Protein AF-A0A137P7C4-F1 (afdb_monomer)

Nearest PDB structures (foldseek):
  8pk8-assembly1_B  TM=7.684E-01  e=2.415E-01  Homo sapiens
  6uxe-assembly1_B  TM=7.705E-01  e=2.734E-01  Homo sapiens
  5usr-assembly1_B  TM=8.098E-01  e=4.221E-01  Homo sapiens
  6odd-assembly1_B  TM=8.064E-01  e=6.124E-01  Homo sapiens
  8y6v-assembly1_F  TM=2.802E-01  e=5.712E+00  Phikzvirus phiKZ

pLDDT: mean 88.32, std 7.18, range [62.5, 96.25]

Sequence (95 aa):
LLRSIFRIHRTLPQDLRFLGDKYVLEEFKRHKDLKKGDPYLGGFNKQWNFYLIELKRQQLLNSDGNWGQSLGEEKLKKLSEDQVHTLYELYEETK

Structure (mmCIF, N/CA/C/O backbone):
data_AF-A0A137P7C4-F1
#
_entry.id   AF-A0A137P7C4-F1
#
loop_
_atom_site.group_PDB
_atom_site.id
_atom_site.type_symbol
_atom_site.label_atom_id
_atom_site.label_alt_id
_atom_site.label_comp_id
_atom_site.label_asym_id
_atom_site.label_entity_id
_atom_site.label_seq_id
_atom_site.pdbx_PDB_ins_code
_atom_site.Cartn_x
_atom_site.Cartn_y
_atom_site.Cartn_z
_atom_site.occupancy
_atom_site.B_iso_or_equiv
_atom_site.auth_seq_id
_atom_site.auth_comp_id
_atom_site.auth_asym_id
_atom_site.auth_atom_id
_atom_site.pdbx_PDB_model_num
ATOM 1 N N . LEU A 1 1 ? -3.875 12.290 4.981 1.00 91.25 1 LEU A N 1
ATOM 2 C CA . LEU A 1 1 ? -3.258 11.001 4.605 1.00 91.25 1 LEU A CA 1
ATOM 3 C C . LEU A 1 1 ? -3.863 10.427 3.326 1.00 91.25 1 LEU A C 1
ATOM 5 O O . LEU A 1 1 ? -3.199 10.509 2.305 1.00 91.25 1 LEU A O 1
ATOM 9 N N . LEU A 1 2 ? -5.130 9.989 3.328 1.00 93.19 2 LEU A N 1
ATOM 10 C CA . LEU A 1 2 ? -5.814 9.416 2.150 1.00 93.19 2 LEU A CA 1
ATOM 11 C C . LEU A 1 2 ? -5.654 10.247 0.860 1.00 93.19 2 LEU A C 1
ATOM 13 O O . LEU A 1 2 ? -5.174 9.758 -0.155 1.00 93.19 2 LEU A O 1
ATOM 17 N N . ARG A 1 3 ? -5.966 11.549 0.919 1.00 95.31 3 ARG A N 1
ATOM 18 C CA . ARG A 1 3 ? -5.811 12.467 -0.229 1.00 95.31 3 ARG A CA 1
ATOM 19 C C . ARG A 1 3 ? -4.364 12.575 -0.727 1.00 95.31 3 ARG A C 1
ATOM 21 O O . ARG A 1 3 ? -4.137 12.750 -1.918 1.00 95.31 3 ARG A O 1
ATOM 28 N N . SER A 1 4 ? -3.393 12.500 0.181 1.00 95.56 4 SER A N 1
ATOM 29 C CA . SER A 1 4 ? -1.966 12.570 -0.150 1.00 95.56 4 SER A CA 1
ATOM 30 C C . SER A 1 4 ? -1.493 11.294 -0.845 1.00 95.56 4 SER A C 1
ATOM 32 O O . SER A 1 4 ? -0.713 11.393 -1.784 1.00 95.56 4 SER A O 1
ATOM 34 N N . ILE A 1 5 ? -2.008 10.134 -0.425 1.00 95.75 5 ILE A N 1
ATOM 35 C CA . ILE A 1 5 ? -1.758 8.838 -1.069 1.00 95.75 5 ILE A CA 1
ATOM 36 C C . ILE A 1 5 ? -2.321 8.846 -2.495 1.00 95.75 5 ILE A C 1
ATOM 38 O O . ILE A 1 5 ? -1.575 8.643 -3.446 1.00 95.75 5 ILE A O 1
ATOM 42 N N . PHE A 1 6 ? -3.586 9.235 -2.682 1.00 96.12 6 PHE A N 1
ATOM 43 C CA . PHE A 1 6 ? -4.160 9.335 -4.032 1.00 96.12 6 PHE A CA 1
ATOM 44 C C . PHE A 1 6 ? -3.447 10.348 -4.929 1.00 96.12 6 PHE A C 1
ATOM 46 O O . PHE A 1 6 ? -3.405 10.181 -6.144 1.00 96.12 6 PHE A O 1
ATOM 53 N N . ARG A 1 7 ? -2.880 11.420 -4.361 1.00 95.69 7 ARG A N 1
ATOM 54 C CA . ARG A 1 7 ? -2.092 12.375 -5.146 1.00 95.69 7 ARG A CA 1
ATOM 55 C C . ARG A 1 7 ? -0.815 11.736 -5.688 1.00 95.69 7 ARG A C 1
ATOM 57 O O . ARG A 1 7 ? -0.483 12.019 -6.832 1.00 95.69 7 ARG A O 1
ATOM 64 N N . ILE A 1 8 ? -0.124 10.911 -4.901 1.00 93.62 8 ILE A N 1
ATOM 65 C CA . ILE A 1 8 ? 1.096 10.250 -5.370 1.00 93.62 8 ILE A CA 1
ATOM 66 C C . ILE A 1 8 ? 0.803 9.046 -6.265 1.00 93.62 8 ILE A C 1
ATOM 68 O O . ILE A 1 8 ? 1.520 8.828 -7.227 1.00 93.62 8 ILE A O 1
ATOM 72 N N . HIS A 1 9 ? -0.310 8.339 -6.063 1.00 94.62 9 HIS A N 1
ATOM 73 C CA . HIS A 1 9 ? -0.718 7.259 -6.965 1.00 94.62 9 HIS A CA 1
ATOM 74 C C . HIS A 1 9 ? -0.895 7.710 -8.420 1.00 94.62 9 HIS A C 1
ATOM 76 O O . HIS A 1 9 ? -0.728 6.918 -9.339 1.00 94.62 9 HIS A O 1
ATOM 82 N N . ARG A 1 10 ? -1.169 9.000 -8.659 1.00 92.81 10 ARG A N 1
ATOM 83 C CA . ARG A 1 10 ? -1.230 9.573 -10.014 1.00 92.81 10 ARG A CA 1
ATOM 84 C C . ARG A 1 10 ? 0.095 9.511 -10.773 1.00 92.81 10 ARG A C 1
ATOM 86 O O . ARG A 1 10 ? 0.064 9.703 -11.981 1.00 92.81 10 ARG A O 1
ATOM 93 N N . THR A 1 11 ? 1.220 9.293 -10.093 1.00 90.50 11 THR A N 1
ATOM 94 C CA . THR A 1 11 ? 2.531 9.122 -10.734 1.00 90.50 11 THR A CA 1
ATOM 95 C C . THR A 1 11 ? 2.897 7.661 -10.957 1.00 90.50 11 THR A C 1
ATOM 97 O O . THR A 1 11 ? 3.939 7.391 -11.544 1.00 90.50 11 THR A O 1
ATOM 100 N N . LEU A 1 12 ? 2.073 6.724 -10.481 1.00 90.56 12 LEU A N 1
ATOM 101 C CA . LEU A 1 12 ? 2.256 5.301 -10.738 1.00 90.56 12 LEU A CA 1
ATOM 102 C C . LEU A 1 12 ? 1.776 4.952 -12.160 1.00 90.56 12 LEU A C 1
ATOM 104 O O . LEU A 1 12 ? 0.845 5.595 -12.661 1.00 90.56 12 LEU A O 1
ATOM 108 N N . PRO A 1 13 ? 2.343 3.901 -12.780 1.00 90.69 13 PRO A N 1
ATOM 109 C CA . PRO A 1 13 ? 1.762 3.231 -13.937 1.00 90.69 13 PRO A CA 1
ATOM 110 C C . PRO A 1 13 ? 0.282 2.907 -13.725 1.00 90.69 13 PRO A C 1
ATOM 112 O O . PRO A 1 13 ? -0.159 2.679 -12.595 1.00 90.69 13 PRO A O 1
ATOM 115 N N . GLN A 1 14 ? -0.484 2.872 -14.816 1.00 90.56 14 GLN A N 1
ATOM 116 C CA . GLN A 1 14 ? -1.942 2.749 -14.776 1.00 90.56 14 GLN A CA 1
ATOM 117 C C . GLN A 1 14 ? -2.421 1.546 -13.951 1.00 90.56 14 GLN A C 1
ATOM 119 O O . GLN A 1 14 ? -3.307 1.710 -13.110 1.00 90.56 14 GLN A O 1
ATOM 124 N N . ASP A 1 15 ? -1.801 0.381 -14.127 1.00 89.00 15 ASP A N 1
ATOM 125 C CA . ASP A 1 15 ? -2.206 -0.849 -13.438 1.00 89.00 15 ASP A CA 1
ATOM 126 C C . ASP A 1 15 ? -1.900 -0.793 -11.937 1.00 89.00 15 ASP A C 1
ATOM 128 O O . ASP A 1 15 ? -2.758 -1.096 -11.103 1.00 89.00 15 ASP A O 1
ATOM 1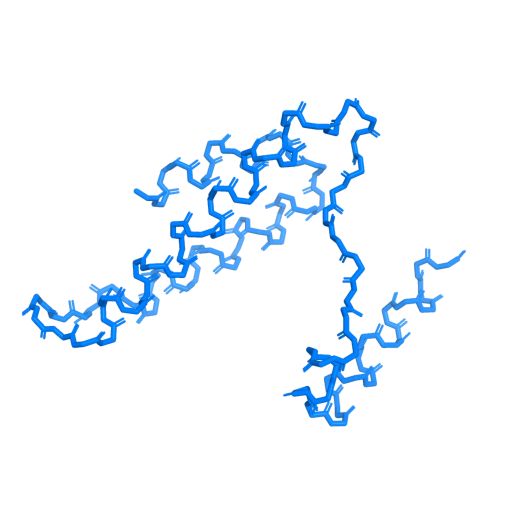32 N N . LEU A 1 16 ? -0.712 -0.292 -11.572 1.00 89.44 16 LEU A N 1
ATOM 133 C CA . LEU A 1 16 ? -0.321 -0.092 -10.172 1.00 89.44 16 LEU A CA 1
ATOM 134 C C . LEU A 1 16 ? -1.217 0.936 -9.479 1.00 89.44 16 LEU A C 1
ATOM 136 O O . LEU A 1 16 ? -1.612 0.749 -8.326 1.00 89.44 16 LEU A O 1
ATOM 140 N N . ARG A 1 17 ? -1.582 2.008 -10.188 1.00 94.00 17 ARG A N 1
ATOM 141 C CA . ARG A 1 17 ? -2.535 2.998 -9.693 1.00 94.00 17 ARG A CA 1
ATOM 142 C C . ARG A 1 17 ? -3.912 2.386 -9.480 1.00 94.00 17 ARG A C 1
ATOM 144 O O . ARG A 1 17 ? -4.514 2.644 -8.444 1.00 94.00 17 ARG A O 1
ATOM 151 N N . PHE A 1 18 ? -4.421 1.610 -10.434 1.00 93.19 18 PHE A N 1
ATOM 152 C CA . PHE A 1 18 ? -5.743 0.995 -10.331 1.00 93.19 18 PHE A CA 1
ATOM 153 C C . PHE A 1 18 ? -5.831 0.062 -9.117 1.00 93.19 18 PHE A C 1
ATOM 155 O O . PHE A 1 18 ? -6.753 0.181 -8.302 1.00 93.19 18 PHE A O 1
ATOM 162 N N . LEU A 1 19 ? -4.829 -0.807 -8.953 1.00 91.81 19 LEU A N 1
ATOM 163 C CA . LEU A 1 19 ? -4.735 -1.719 -7.818 1.00 91.81 19 LEU A CA 1
ATOM 164 C C . LEU A 1 19 ? -4.606 -0.958 -6.485 1.00 91.81 19 LEU A C 1
ATOM 166 O O . LEU A 1 19 ? -5.351 -1.230 -5.541 1.00 91.81 19 LEU A O 1
ATOM 170 N N . GLY A 1 20 ? -3.712 0.037 -6.425 1.00 93.62 20 GLY A N 1
ATOM 171 C CA . GLY A 1 20 ? -3.470 0.868 -5.241 1.00 93.62 20 GLY A CA 1
ATOM 172 C C . GLY A 1 20 ? -4.684 1.716 -4.840 1.00 93.62 20 GLY A C 1
ATOM 173 O O . GLY A 1 20 ? -5.171 1.581 -3.720 1.00 93.62 20 GLY A O 1
ATOM 174 N N . ASP A 1 21 ? -5.179 2.547 -5.769 1.00 96.00 21 ASP A N 1
ATOM 175 C CA . ASP A 1 21 ? -6.595 2.900 -5.997 1.00 96.00 21 ASP A CA 1
ATOM 176 C C . ASP A 1 21 ? -7.587 2.197 -5.060 1.00 96.00 21 ASP A C 1
ATOM 178 O O . ASP A 1 21 ? -8.046 2.703 -4.023 1.00 96.00 21 ASP A O 1
ATOM 182 N N . LYS A 1 22 ? -7.931 0.989 -5.501 1.00 95.56 22 LYS A N 1
ATOM 183 C CA . LYS A 1 22 ? -8.956 0.146 -4.905 1.00 95.56 22 LYS A CA 1
ATOM 184 C C . LYS A 1 22 ? -8.587 -0.273 -3.485 1.00 95.56 22 LYS A C 1
ATOM 186 O O . LYS A 1 22 ? -9.402 -0.107 -2.577 1.00 95.56 22 LYS A O 1
ATOM 191 N N . TYR A 1 23 ? -7.362 -0.756 -3.284 1.00 94.31 23 TYR A N 1
ATOM 192 C CA . TYR A 1 23 ? -6.911 -1.270 -1.99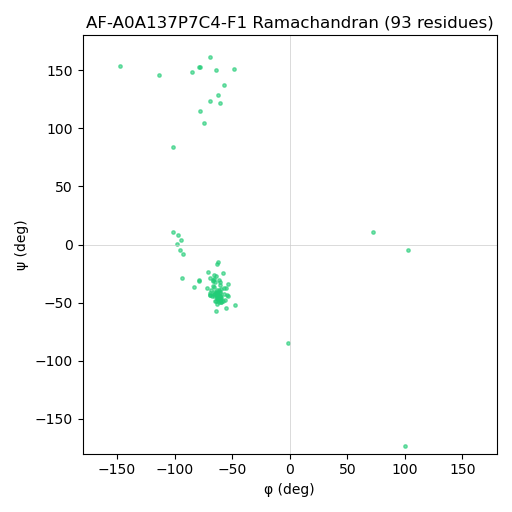2 1.00 94.31 23 TYR A CA 1
ATOM 193 C C . TYR A 1 23 ? -6.950 -0.201 -0.892 1.00 94.31 23 TYR A C 1
ATOM 195 O O . TYR A 1 23 ? -7.539 -0.412 0.168 1.00 94.31 23 TYR A O 1
ATOM 203 N N . VAL A 1 24 ? -6.393 0.986 -1.157 1.00 95.00 24 VAL A N 1
ATOM 204 C CA . VAL A 1 24 ? -6.360 2.097 -0.193 1.00 95.00 24 VAL A CA 1
ATOM 205 C C . VAL A 1 24 ? -7.772 2.516 0.197 1.00 95.00 24 VAL A C 1
ATOM 207 O O . VAL A 1 24 ? -8.059 2.735 1.374 1.00 95.00 24 VAL A O 1
ATOM 210 N N . LEU A 1 25 ? -8.673 2.635 -0.779 1.00 94.25 25 LEU A N 1
ATOM 211 C CA . LEU A 1 25 ? -10.041 3.046 -0.501 1.00 94.25 25 LEU A CA 1
ATOM 212 C C . LEU A 1 25 ? -10.762 2.036 0.397 1.00 94.25 25 LEU A C 1
ATOM 214 O O . LEU A 1 25 ? -11.465 2.437 1.325 1.00 94.25 25 LEU A O 1
ATOM 218 N N . GLU A 1 26 ? -10.604 0.743 0.126 1.00 94.81 26 GLU A N 1
ATOM 219 C CA . GLU A 1 26 ? -11.206 -0.312 0.935 1.00 94.81 26 GLU A CA 1
ATOM 220 C C . GLU A 1 26 ? -10.632 -0.361 2.353 1.00 94.81 26 GLU A C 1
ATOM 222 O O . GLU A 1 26 ? -11.399 -0.419 3.313 1.00 94.81 26 GLU A O 1
ATOM 227 N N . GLU A 1 27 ? -9.313 -0.252 2.510 1.00 93.44 27 GLU A N 1
ATOM 228 C CA . GLU A 1 27 ? -8.669 -0.254 3.824 1.00 93.44 27 GLU A CA 1
ATOM 229 C C . GLU A 1 27 ? -9.113 0.929 4.688 1.00 93.44 27 GLU A C 1
ATOM 231 O O . GLU A 1 27 ? -9.493 0.751 5.847 1.00 93.44 27 GLU A O 1
ATOM 236 N N . PHE A 1 28 ? -9.149 2.141 4.128 1.00 92.62 28 PHE A N 1
ATOM 237 C CA . PHE A 1 28 ? -9.627 3.317 4.861 1.00 92.62 28 PHE A CA 1
ATOM 238 C C . PHE A 1 28 ? -11.126 3.238 5.177 1.00 92.62 28 PHE A C 1
ATOM 240 O O . PHE A 1 28 ? -11.552 3.756 6.208 1.00 92.62 28 PHE A O 1
ATOM 247 N N . LYS A 1 29 ? -11.932 2.576 4.333 1.00 92.44 29 LYS A N 1
ATOM 248 C CA . LYS A 1 29 ? -13.345 2.294 4.633 1.00 92.44 29 LYS A CA 1
ATOM 249 C C . LYS A 1 29 ? -13.489 1.296 5.781 1.00 92.44 29 LYS A C 1
ATOM 251 O O . LYS A 1 29 ? -14.306 1.542 6.662 1.00 92.44 29 LYS A O 1
ATOM 256 N N . ARG A 1 30 ? -12.704 0.212 5.791 1.00 91.62 30 ARG A N 1
ATOM 257 C CA . ARG A 1 30 ? -12.702 -0.800 6.866 1.00 91.62 30 ARG A CA 1
ATOM 258 C C . ARG A 1 30 ? -12.317 -0.205 8.223 1.00 91.62 30 ARG A C 1
ATOM 260 O O . ARG A 1 30 ? -12.852 -0.617 9.242 1.00 91.62 30 ARG A O 1
ATOM 267 N N . HIS A 1 31 ? -11.458 0.812 8.228 1.00 89.38 31 HIS A N 1
ATOM 268 C CA . HIS A 1 31 ? -10.953 1.453 9.446 1.00 89.38 31 HIS A CA 1
ATOM 269 C C . HIS A 1 31 ? -11.637 2.793 9.781 1.00 89.38 31 HIS A C 1
ATOM 271 O O . HIS A 1 31 ? -11.174 3.519 10.662 1.00 89.38 31 HIS A O 1
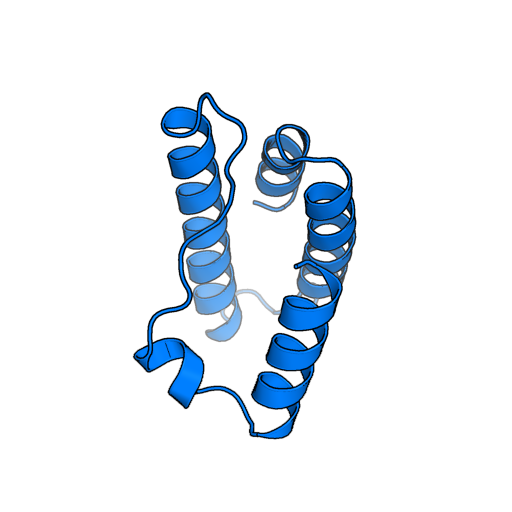ATOM 277 N N . LYS A 1 32 ? -12.740 3.142 9.100 1.00 86.62 32 LYS A N 1
ATOM 278 C CA . LYS A 1 32 ? -13.427 4.437 9.274 1.00 86.62 32 LYS A CA 1
ATOM 279 C C . LYS A 1 32 ? -14.062 4.615 10.663 1.00 86.62 32 LYS A C 1
ATOM 281 O O . LYS A 1 32 ? -14.176 5.743 11.129 1.00 86.62 32 LYS A O 1
ATOM 286 N N . ASP A 1 33 ? -14.475 3.512 11.293 1.00 87.06 33 ASP A N 1
ATOM 287 C CA . ASP A 1 33 ? -15.240 3.505 12.548 1.00 87.06 33 ASP A CA 1
ATOM 288 C C . ASP A 1 33 ? -14.340 3.360 13.793 1.00 87.06 33 ASP A C 1
ATOM 290 O O . ASP A 1 33 ? -14.833 3.297 14.922 1.00 87.06 33 ASP A O 1
ATOM 294 N N 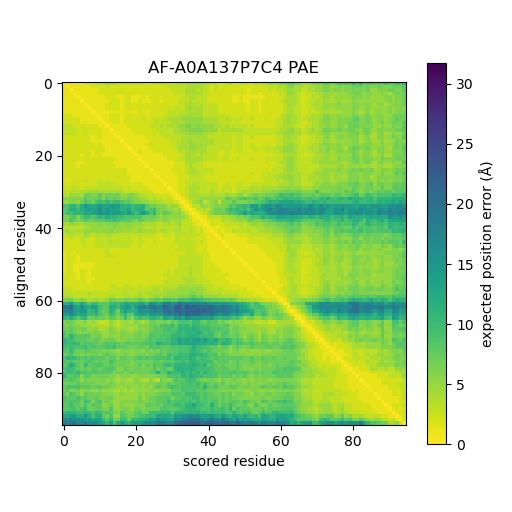. LEU A 1 34 ? -13.012 3.337 13.609 1.00 85.75 34 LEU A N 1
ATOM 295 C CA . LEU A 1 34 ? -12.061 3.338 14.720 1.00 85.75 34 LEU A CA 1
ATOM 296 C C . LEU A 1 34 ? -12.199 4.622 15.548 1.00 85.75 34 LEU A C 1
ATOM 298 O O . LEU A 1 34 ? -12.159 5.743 15.032 1.00 85.75 34 LEU A O 1
ATOM 302 N N . LYS A 1 35 ? -12.338 4.464 16.867 1.00 83.06 35 LYS A N 1
ATOM 303 C CA . LYS A 1 35 ? -12.558 5.582 17.790 1.00 83.06 35 LYS A CA 1
ATOM 304 C C . LYS A 1 35 ? -11.257 6.331 18.090 1.00 83.06 35 LYS A C 1
ATOM 306 O O . LYS A 1 35 ? -10.162 5.770 18.087 1.00 83.06 35 LYS A O 1
ATOM 311 N N . LYS A 1 36 ? -11.381 7.622 18.420 1.00 73.81 36 LYS A N 1
ATOM 312 C CA . LYS A 1 36 ? -10.259 8.414 18.950 1.00 73.81 36 LYS A CA 1
ATOM 313 C C . LYS A 1 36 ? -9.779 7.780 20.261 1.00 73.81 36 LYS A C 1
ATOM 315 O O . LYS A 1 36 ? -10.569 7.648 21.188 1.00 73.81 36 LYS A O 1
ATOM 320 N N . GLY A 1 37 ? -8.502 7.403 20.316 1.00 75.00 37 GLY A N 1
ATOM 321 C CA . GLY A 1 37 ? -7.893 6.717 21.463 1.00 75.00 37 GLY A CA 1
ATOM 322 C C . GLY A 1 37 ? -7.691 5.211 21.274 1.00 75.00 37 GLY A C 1
ATOM 323 O O . GLY A 1 37 ? -7.073 4.587 22.129 1.00 75.00 37 GLY A O 1
ATOM 324 N N . ASP A 1 38 ? -8.153 4.634 20.161 1.00 84.25 38 ASP A N 1
ATOM 325 C CA . ASP A 1 38 ? -7.884 3.235 19.832 1.00 84.25 38 ASP A CA 1
ATOM 326 C C . ASP A 1 38 ? -6.389 3.030 19.477 1.00 84.25 38 ASP A C 1
ATOM 328 O O . ASP A 1 38 ? -5.885 3.689 18.555 1.00 84.25 38 ASP A O 1
ATOM 332 N N . PRO A 1 39 ? -5.657 2.128 20.161 1.00 81.62 39 PRO A N 1
ATOM 333 C CA . PRO A 1 39 ? -4.270 1.800 19.824 1.00 81.62 39 PRO A CA 1
ATOM 334 C C . PRO A 1 39 ? -4.072 1.379 18.358 1.00 81.62 39 PRO A C 1
ATOM 336 O O . PRO A 1 39 ? -3.055 1.729 17.746 1.00 81.62 39 PRO A O 1
ATOM 339 N N . TYR A 1 40 ? -5.052 0.695 17.757 1.00 83.50 40 TYR A N 1
ATOM 340 C CA . TYR A 1 40 ? -5.012 0.272 16.356 1.00 83.50 40 TYR A CA 1
ATOM 341 C C . TYR A 1 40 ? -5.011 1.468 15.397 1.00 83.50 40 TYR A C 1
ATOM 343 O O . TYR A 1 40 ? -4.341 1.423 14.365 1.00 83.50 40 TYR A O 1
ATOM 351 N N . LEU A 1 41 ? -5.660 2.583 15.756 1.00 87.50 41 LEU A N 1
ATOM 352 C CA . LEU A 1 41 ? -5.653 3.810 14.951 1.00 87.50 41 LEU A CA 1
ATOM 353 C C . LEU A 1 41 ? -4.252 4.443 14.887 1.00 87.50 41 LEU A C 1
ATOM 355 O O . LEU A 1 41 ? -3.862 4.999 13.854 1.00 87.50 41 LEU A O 1
ATOM 359 N N . GLY A 1 42 ? -3.482 4.356 15.976 1.00 87.69 42 GLY A N 1
ATOM 360 C CA . GLY A 1 42 ? -2.093 4.818 16.021 1.00 87.69 42 GLY A CA 1
ATOM 361 C C . GLY A 1 42 ? -1.190 4.002 15.095 1.00 87.69 42 GLY A C 1
ATOM 362 O O . GLY A 1 42 ? -0.465 4.567 14.271 1.00 87.69 42 GLY A O 1
ATOM 363 N N . GLY A 1 43 ? -1.291 2.671 15.175 1.00 90.19 43 GLY A N 1
ATOM 364 C CA . GLY A 1 43 ? -0.581 1.750 14.284 1.00 90.19 43 GLY A CA 1
ATOM 365 C C . GLY A 1 43 ? -0.950 1.959 12.814 1.00 90.19 43 GLY A C 1
ATOM 366 O O . GLY A 1 43 ? -0.060 2.105 11.974 1.00 90.19 43 GLY A O 1
ATOM 367 N N . PHE A 1 44 ? -2.247 2.074 12.521 1.00 91.19 44 PHE A N 1
ATOM 368 C CA . PHE A 1 44 ? -2.770 2.347 11.183 1.00 91.19 44 PHE A CA 1
ATOM 369 C C . PHE A 1 44 ? -2.153 3.622 10.594 1.00 91.19 44 PHE A C 1
ATOM 371 O O . PHE A 1 44 ? -1.525 3.584 9.536 1.00 91.19 44 PHE A O 1
ATOM 378 N N . ASN A 1 45 ? -2.237 4.751 11.305 1.00 91.31 45 ASN A N 1
ATOM 379 C CA . ASN A 1 45 ? -1.660 6.007 10.823 1.00 91.31 45 ASN A CA 1
ATOM 380 C C . ASN A 1 45 ? -0.146 5.910 10.614 1.00 91.31 45 ASN A C 1
ATOM 382 O O . ASN A 1 45 ? 0.361 6.429 9.619 1.00 91.31 45 ASN A O 1
ATOM 386 N N . LYS A 1 46 ? 0.584 5.252 11.520 1.00 93.75 46 LYS A N 1
ATOM 387 C CA . LYS A 1 46 ? 2.034 5.071 11.390 1.00 93.75 46 LYS A CA 1
ATOM 388 C C . LYS A 1 46 ? 2.385 4.305 10.109 1.00 93.75 46 LYS A C 1
ATOM 390 O O . LYS A 1 46 ? 3.201 4.789 9.329 1.00 93.75 46 LYS A O 1
ATOM 395 N N . GLN A 1 47 ? 1.730 3.171 9.854 1.00 93.38 47 GLN A N 1
ATOM 396 C CA . GLN A 1 47 ? 1.976 2.351 8.661 1.00 93.38 47 GLN A CA 1
ATOM 397 C C . GLN A 1 47 ? 1.648 3.097 7.362 1.00 93.38 47 GLN A C 1
ATOM 399 O O . GLN A 1 47 ? 2.462 3.135 6.441 1.00 93.38 47 GLN A O 1
ATOM 404 N N . TRP A 1 48 ? 0.503 3.779 7.300 1.00 95.31 48 TRP A N 1
ATOM 405 C CA . TRP A 1 48 ? 0.108 4.524 6.102 1.00 95.31 48 TRP A CA 1
ATOM 406 C C . TRP A 1 48 ? 0.967 5.767 5.841 1.00 95.31 48 TRP A C 1
ATOM 408 O O . TRP A 1 48 ? 1.158 6.151 4.685 1.00 95.31 48 TRP A O 1
ATOM 418 N N . ASN A 1 49 ? 1.523 6.390 6.885 1.00 96.25 49 ASN A N 1
ATOM 419 C CA . ASN A 1 49 ? 2.522 7.444 6.710 1.00 96.25 49 ASN A CA 1
ATOM 420 C C . ASN A 1 49 ? 3.846 6.884 6.178 1.00 96.25 49 ASN A C 1
ATOM 422 O O . ASN A 1 49 ? 4.411 7.489 5.270 1.00 96.25 49 ASN A O 1
ATOM 426 N N . PHE A 1 50 ? 4.314 5.731 6.673 1.00 95.38 50 PHE A N 1
ATOM 427 C CA . PHE A 1 50 ? 5.497 5.071 6.106 1.00 95.38 50 PHE A CA 1
ATOM 428 C C . PHE A 1 50 ? 5.300 4.716 4.637 1.00 95.38 50 PHE A C 1
ATOM 430 O O . PHE A 1 50 ? 6.165 5.028 3.825 1.00 95.38 50 PHE A O 1
ATOM 437 N N . TYR A 1 51 ? 4.146 4.149 4.281 1.00 94.44 51 TYR A N 1
ATOM 438 C CA . TYR A 1 51 ? 3.801 3.866 2.891 1.00 94.44 51 TYR A CA 1
ATOM 439 C C . TYR A 1 51 ? 3.868 5.126 2.012 1.00 94.44 51 TYR A C 1
ATOM 441 O O . TYR A 1 51 ? 4.514 5.124 0.968 1.00 94.44 51 TYR A O 1
ATOM 449 N N . LEU A 1 52 ? 3.274 6.238 2.462 1.00 94.94 52 LEU A N 1
ATOM 450 C CA . LEU A 1 52 ? 3.331 7.509 1.735 1.00 94.94 52 LEU A CA 1
ATOM 451 C C . LEU A 1 52 ? 4.764 8.049 1.590 1.00 94.94 52 LEU A C 1
ATOM 453 O O . LEU A 1 52 ? 5.103 8.596 0.541 1.00 94.94 52 LEU A O 1
ATOM 457 N N . ILE A 1 53 ? 5.587 7.949 2.638 1.00 95.06 53 ILE A N 1
ATOM 458 C CA . ILE A 1 53 ? 6.996 8.370 2.601 1.00 95.06 53 ILE A CA 1
ATOM 459 C C . ILE A 1 53 ? 7.767 7.528 1.585 1.00 95.06 53 ILE A C 1
ATOM 461 O O . ILE A 1 53 ? 8.512 8.081 0.782 1.00 95.06 53 ILE A O 1
ATOM 465 N N . GLU A 1 54 ? 7.547 6.217 1.581 1.00 91.94 54 GLU A N 1
ATOM 466 C CA . GLU A 1 54 ? 8.221 5.292 0.678 1.00 91.94 54 GLU A CA 1
ATOM 467 C C . GLU A 1 54 ? 7.840 5.543 -0.786 1.00 91.94 54 GLU A C 1
ATOM 469 O O . GLU A 1 54 ? 8.720 5.633 -1.639 1.00 91.94 54 GLU A O 1
ATOM 474 N N . LEU A 1 55 ? 6.557 5.786 -1.077 1.00 92.06 55 LEU A N 1
ATOM 475 C CA . LEU A 1 55 ? 6.125 6.195 -2.417 1.00 92.06 55 LEU A CA 1
ATOM 476 C C . LEU A 1 55 ? 6.770 7.515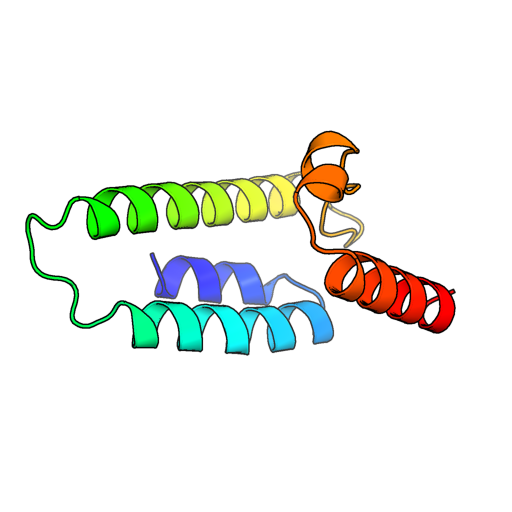 -2.855 1.00 92.06 55 LEU A C 1
ATOM 478 O O . LEU A 1 55 ? 7.204 7.635 -3.995 1.00 92.06 55 LEU A O 1
ATOM 482 N N . LYS A 1 56 ? 6.867 8.506 -1.959 1.00 92.50 56 LYS A N 1
ATOM 483 C CA . LYS A 1 56 ? 7.546 9.782 -2.258 1.00 92.50 56 LYS A CA 1
ATOM 484 C C . LYS A 1 56 ? 9.028 9.583 -2.528 1.00 92.50 56 LYS A C 1
ATOM 486 O O . LYS A 1 56 ? 9.565 10.203 -3.436 1.00 92.50 56 LYS A O 1
ATOM 491 N N . ARG A 1 57 ? 9.683 8.722 -1.752 1.00 91.12 57 ARG A N 1
ATOM 492 C CA . ARG A 1 57 ? 11.089 8.371 -1.946 1.00 91.12 57 ARG A CA 1
ATOM 493 C C . ARG A 1 57 ? 11.296 7.741 -3.322 1.00 91.12 57 ARG A C 1
ATOM 495 O O . ARG A 1 57 ? 12.174 8.180 -4.053 1.00 91.12 57 ARG A O 1
ATOM 502 N N . GLN A 1 58 ? 10.460 6.773 -3.693 1.00 89.50 58 GLN A N 1
ATOM 503 C CA . GLN A 1 58 ? 10.509 6.130 -5.008 1.00 89.50 58 GLN A CA 1
ATOM 504 C C . GLN A 1 58 ? 10.224 7.122 -6.137 1.00 89.50 58 GLN A C 1
ATOM 506 O O . GLN A 1 58 ? 10.964 7.147 -7.108 1.00 89.50 58 GLN A O 1
ATOM 511 N N . GLN A 1 59 ? 9.252 8.022 -5.974 1.00 88.62 59 GLN A N 1
ATOM 512 C CA . GLN A 1 59 ? 8.976 9.083 -6.947 1.00 88.62 59 GLN A CA 1
ATOM 513 C C . GLN A 1 59 ? 10.199 9.975 -7.223 1.00 88.62 59 GLN A C 1
ATOM 515 O O . GLN A 1 59 ? 10.383 10.431 -8.346 1.00 88.62 59 GLN A O 1
ATOM 520 N N . LEU A 1 60 ? 11.006 10.264 -6.197 1.00 87.19 60 LEU A N 1
ATOM 521 C CA . LEU A 1 60 ? 12.192 11.117 -6.321 1.00 87.19 60 LEU A CA 1
ATOM 522 C C . LEU A 1 60 ? 13.396 10.387 -6.923 1.00 87.19 60 LEU A C 1
ATOM 524 O O . LEU A 1 60 ? 14.233 11.028 -7.551 1.00 87.19 60 LEU A O 1
ATOM 528 N N . LEU A 1 61 ? 13.512 9.080 -6.684 1.00 83.56 61 LEU A N 1
ATOM 529 C CA . LEU A 1 61 ? 14.661 8.277 -7.108 1.00 83.56 61 LEU A CA 1
ATOM 530 C C . LEU A 1 61 ? 14.447 7.599 -8.463 1.00 83.56 61 LEU A C 1
ATOM 532 O O . LEU A 1 61 ? 15.415 7.346 -9.173 1.00 83.56 61 LEU A O 1
ATOM 536 N N . ASN A 1 62 ? 13.199 7.299 -8.816 1.00 71.00 62 ASN A N 1
ATOM 537 C CA . ASN A 1 62 ? 12.875 6.471 -9.967 1.00 71.00 62 ASN A CA 1
ATOM 538 C C . ASN A 1 62 ? 12.432 7.354 -11.135 1.00 71.00 62 ASN A C 1
ATOM 540 O O . ASN A 1 62 ? 11.243 7.554 -11.380 1.00 71.00 62 ASN A O 1
ATOM 544 N N . SER A 1 63 ? 13.422 7.859 -11.871 1.00 62.50 63 SER A N 1
ATOM 545 C CA . SER A 1 63 ? 13.243 8.555 -13.154 1.00 62.50 63 SER A CA 1
ATOM 546 C C . SER A 1 63 ? 12.704 7.626 -14.250 1.00 62.50 63 SER A C 1
ATOM 548 O O . SER A 1 63 ? 12.024 8.081 -15.165 1.00 62.50 63 SER A O 1
ATOM 550 N N . ASP A 1 64 ? 12.975 6.323 -14.122 1.00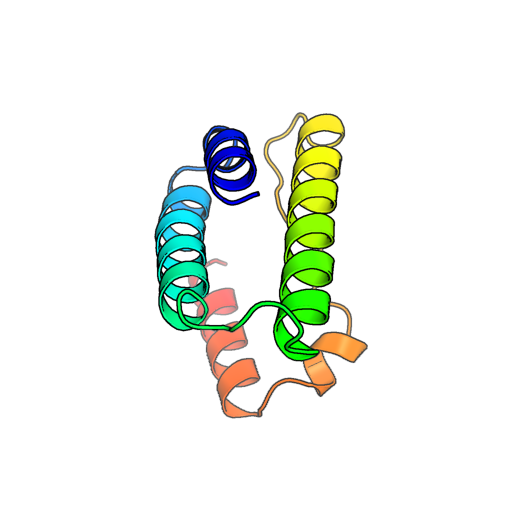 65.88 64 ASP A N 1
ATOM 551 C CA . ASP A 1 64 ? 12.761 5.317 -15.171 1.00 65.88 64 ASP A CA 1
ATOM 552 C C . ASP A 1 64 ? 11.433 4.554 -15.021 1.00 65.88 64 ASP A C 1
ATOM 554 O O . ASP A 1 64 ? 11.195 3.556 -15.696 1.00 65.88 64 ASP A O 1
ATOM 558 N N . GLY A 1 65 ? 10.560 4.983 -14.103 1.00 66.88 65 GLY A N 1
ATOM 559 C CA . GLY A 1 65 ? 9.245 4.362 -13.908 1.00 66.88 65 GLY A CA 1
ATOM 560 C C . GLY A 1 65 ? 9.267 2.984 -13.237 1.00 66.88 65 GLY A C 1
ATOM 561 O O . GLY A 1 65 ? 8.231 2.324 -13.187 1.00 66.88 65 GLY A O 1
ATOM 562 N N . ASN A 1 66 ? 10.404 2.553 -12.688 1.00 74.31 66 ASN A N 1
ATOM 563 C CA . ASN A 1 66 ? 10.486 1.320 -11.911 1.00 74.31 66 ASN A CA 1
ATOM 564 C C . ASN A 1 66 ? 9.927 1.566 -10.500 1.00 74.31 66 ASN A C 1
ATOM 566 O O . ASN A 1 66 ? 10.479 2.368 -9.756 1.00 74.31 66 ASN A O 1
ATOM 570 N N . TRP A 1 67 ? 8.817 0.931 -10.128 1.00 84.25 67 TRP A N 1
ATOM 571 C CA . TRP A 1 67 ? 8.174 1.098 -8.818 1.00 84.25 67 TRP A CA 1
ATOM 572 C C . TRP A 1 67 ? 8.249 -0.194 -8.013 1.00 84.25 67 TRP A C 1
ATOM 574 O O . TRP A 1 67 ? 8.137 -1.286 -8.560 1.00 84.25 67 TRP A O 1
ATOM 584 N N . GLY A 1 68 ? 8.375 -0.067 -6.692 1.00 84.06 68 GLY A N 1
ATOM 585 C CA . GLY A 1 68 ? 8.479 -1.202 -5.781 1.00 84.06 68 GLY A CA 1
ATOM 586 C C . GLY A 1 68 ? 9.908 -1.512 -5.337 1.00 84.06 68 GLY A C 1
ATOM 587 O O . GLY A 1 68 ? 10.847 -0.748 -5.550 1.00 84.06 68 GLY A O 1
ATOM 588 N N . GLN A 1 69 ? 10.044 -2.627 -4.625 1.00 81.94 69 GLN A N 1
ATOM 589 C CA . GLN A 1 69 ? 11.308 -3.150 -4.110 1.00 81.94 69 GLN A CA 1
ATOM 590 C C . GLN A 1 69 ? 11.238 -4.676 -4.095 1.00 81.94 69 GLN A C 1
ATOM 592 O O . GLN A 1 69 ? 10.149 -5.232 -3.930 1.00 81.94 69 GLN A O 1
ATOM 597 N N . SER A 1 70 ? 12.386 -5.343 -4.193 1.00 82.75 70 SER A N 1
ATOM 598 C CA . SER A 1 70 ? 12.449 -6.798 -4.062 1.00 82.75 70 SER A CA 1
ATOM 599 C C . SER A 1 70 ? 11.871 -7.256 -2.722 1.00 82.75 70 SER A C 1
ATOM 601 O O . SER A 1 70 ? 12.125 -6.662 -1.665 1.00 82.75 70 SER A O 1
ATOM 603 N N . LEU A 1 71 ? 11.079 -8.326 -2.762 1.00 80.69 71 LEU A N 1
ATOM 604 C CA . LEU A 1 71 ? 10.502 -8.921 -1.566 1.00 80.69 71 LEU A CA 1
ATOM 605 C C . LEU A 1 71 ? 11.600 -9.680 -0.808 1.00 80.69 71 LEU A C 1
ATOM 607 O O . LEU A 1 71 ? 12.039 -10.742 -1.230 1.00 80.69 71 LEU A O 1
ATOM 611 N N . GLY A 1 72 ? 12.077 -9.105 0.298 1.00 84.38 72 GLY A N 1
ATOM 612 C CA . GLY A 1 72 ? 13.096 -9.742 1.133 1.00 84.38 72 GLY A CA 1
ATOM 613 C C . GLY A 1 72 ? 12.603 -11.047 1.768 1.00 84.38 72 GLY A C 1
ATOM 614 O O . GLY A 1 72 ? 11.423 -11.181 2.096 1.00 84.38 72 GLY A O 1
ATOM 615 N N . GLU A 1 73 ? 13.526 -11.976 2.005 1.00 84.31 73 GLU A N 1
ATOM 616 C CA . GLU A 1 73 ? 13.247 -13.328 2.515 1.00 84.31 73 GLU A CA 1
ATOM 617 C C . GLU A 1 73 ? 12.453 -13.324 3.837 1.00 84.31 73 GLU A C 1
ATOM 619 O O . GLU A 1 73 ? 11.517 -14.097 4.024 1.00 84.31 73 GLU A O 1
ATOM 624 N N . GLU A 1 74 ? 12.743 -12.367 4.719 1.00 87.44 74 GLU A N 1
ATOM 625 C CA . GLU A 1 74 ? 12.039 -12.174 5.995 1.00 87.44 74 GLU A CA 1
ATOM 626 C C . GLU A 1 74 ? 10.556 -11.805 5.839 1.00 87.44 74 GLU A C 1
ATOM 628 O O . GLU A 1 74 ? 9.749 -12.054 6.734 1.00 87.44 74 GLU A O 1
ATOM 633 N N . LYS A 1 75 ? 10.176 -11.171 4.723 1.00 84.06 75 LYS A N 1
ATOM 634 C CA . LYS A 1 75 ? 8.768 -10.892 4.407 1.00 84.06 75 LYS A CA 1
ATOM 635 C C . LYS A 1 75 ? 8.111 -12.106 3.766 1.00 84.06 75 LYS A C 1
ATOM 637 O O . LYS A 1 75 ? 6.958 -12.376 4.076 1.00 84.06 75 LYS A O 1
ATOM 642 N N . LEU A 1 76 ? 8.851 -12.842 2.936 1.00 85.06 76 LEU A N 1
ATOM 643 C CA . LEU A 1 76 ? 8.379 -14.071 2.302 1.00 85.06 76 LEU A CA 1
ATOM 644 C C . LEU A 1 76 ? 7.999 -15.129 3.351 1.00 85.06 76 LEU A C 1
ATOM 646 O O . LEU A 1 76 ? 6.912 -15.685 3.288 1.00 85.06 76 LEU A O 1
ATOM 650 N N . LYS A 1 77 ? 8.836 -15.31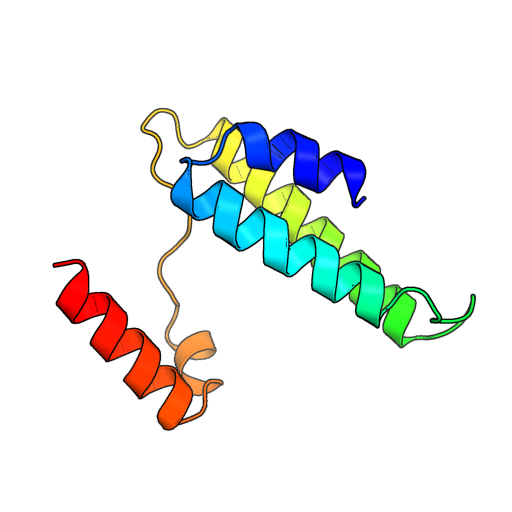8 4.382 1.00 88.19 77 LYS A N 1
ATOM 651 C CA . LYS A 1 77 ? 8.587 -16.255 5.499 1.00 88.19 77 LYS A CA 1
ATOM 652 C C . LYS A 1 77 ? 7.339 -15.936 6.334 1.00 88.19 77 LYS A C 1
ATOM 654 O O . LYS A 1 77 ? 6.917 -16.765 7.131 1.00 88.19 77 LYS A O 1
ATOM 659 N N . LYS A 1 78 ? 6.775 -14.730 6.205 1.00 90.56 78 LYS A N 1
ATOM 660 C CA . LYS A 1 78 ? 5.558 -14.309 6.923 1.00 90.56 78 LYS A CA 1
ATOM 661 C C . LYS A 1 78 ? 4.277 -14.563 6.135 1.00 90.56 78 LYS A C 1
ATOM 663 O O . LYS A 1 78 ? 3.198 -14.335 6.675 1.00 90.56 78 LYS A O 1
ATOM 668 N N . LEU A 1 79 ? 4.396 -14.960 4.873 1.00 88.56 79 LEU A N 1
ATOM 669 C CA . LEU A 1 79 ? 3.263 -15.291 4.024 1.00 88.56 79 LEU A CA 1
ATOM 670 C C . LEU A 1 79 ? 2.849 -16.745 4.260 1.00 88.56 79 LEU A C 1
ATOM 672 O O . LEU A 1 79 ? 3.689 -17.588 4.570 1.00 88.56 79 LEU A O 1
ATOM 676 N N . SER A 1 80 ? 1.557 -17.035 4.118 1.00 91.69 80 SER A N 1
ATOM 677 C CA . SER A 1 80 ? 1.084 -18.422 4.092 1.00 91.69 80 SER A CA 1
ATOM 678 C C . SER A 1 80 ? 1.532 -19.128 2.810 1.00 91.69 80 SER A C 1
ATOM 680 O O . SER A 1 80 ? 1.848 -18.475 1.814 1.00 91.69 80 SER A O 1
ATOM 682 N N . GLU A 1 81 ? 1.511 -20.461 2.811 1.00 90.06 81 GLU A N 1
ATOM 683 C CA . GLU A 1 81 ? 1.836 -21.259 1.621 1.00 90.06 81 GLU A CA 1
ATOM 684 C C . GLU A 1 81 ? 0.972 -20.854 0.414 1.00 90.06 81 GLU A C 1
ATOM 686 O O . GLU A 1 81 ? 1.514 -20.593 -0.658 1.00 90.06 81 GLU A O 1
ATOM 691 N N . ASP A 1 82 ? -0.336 -20.652 0.609 1.00 91.50 82 ASP A N 1
ATOM 692 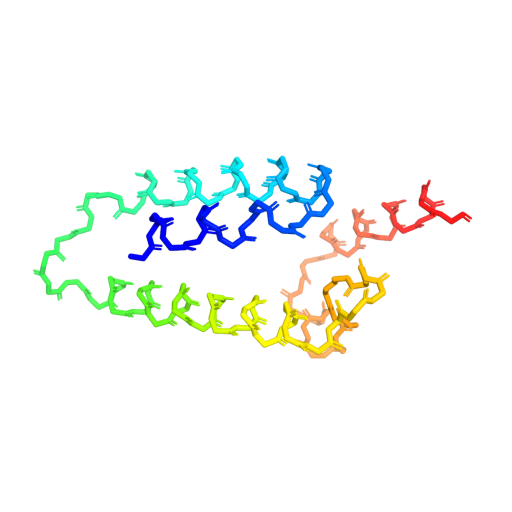C CA . ASP A 1 82 ? -1.253 -20.190 -0.445 1.00 91.50 82 ASP A CA 1
ATOM 693 C C . ASP A 1 82 ? -0.885 -18.803 -1.002 1.00 91.50 82 ASP A C 1
ATOM 695 O O . ASP A 1 82 ? -0.973 -18.554 -2.206 1.00 91.50 82 ASP A O 1
ATOM 699 N N . GLN A 1 83 ? -0.455 -17.878 -0.135 1.00 90.69 83 GLN A N 1
ATOM 700 C CA . GLN A 1 83 ? -0.033 -16.536 -0.547 1.00 90.69 83 GLN A CA 1
ATOM 701 C C . GLN A 1 83 ? 1.265 -16.585 -1.354 1.00 90.69 83 GLN A C 1
ATOM 703 O O . GLN A 1 83 ? 1.408 -15.851 -2.330 1.00 90.69 83 GLN A O 1
ATOM 708 N N . VAL A 1 84 ? 2.204 -17.449 -0.959 1.00 89.88 84 VAL A N 1
ATOM 709 C CA . VAL A 1 84 ? 3.447 -17.673 -1.706 1.00 89.88 84 VAL A CA 1
ATOM 710 C C . VAL A 1 84 ? 3.147 -18.315 -3.057 1.00 89.88 84 VAL A C 1
ATOM 712 O O . VAL A 1 84 ? 3.694 -17.869 -4.063 1.00 89.88 84 VAL A O 1
ATOM 715 N N . HIS A 1 85 ? 2.250 -19.301 -3.099 1.00 90.56 85 HIS A N 1
ATOM 716 C CA . HIS A 1 85 ? 1.829 -19.947 -4.337 1.00 90.56 85 HIS A CA 1
ATOM 717 C C . HIS A 1 85 ? 1.199 -18.943 -5.309 1.00 90.56 85 HIS A C 1
ATOM 719 O O . HIS A 1 85 ? 1.668 -18.813 -6.434 1.00 90.56 85 HIS A O 1
ATOM 725 N N . THR A 1 86 ? 0.247 -18.134 -4.835 1.00 90.88 86 THR A N 1
ATOM 726 C CA . THR A 1 86 ? -0.399 -17.077 -5.637 1.00 90.88 86 THR A CA 1
ATOM 727 C C . THR A 1 86 ? 0.621 -16.078 -6.195 1.00 90.88 86 THR A C 1
ATOM 729 O O . THR A 1 86 ? 0.537 -15.655 -7.345 1.00 90.88 86 THR A O 1
ATOM 732 N N . LEU A 1 87 ? 1.603 -15.673 -5.381 1.00 88.31 87 LEU A N 1
ATOM 733 C CA . LEU A 1 87 ? 2.660 -14.765 -5.832 1.00 88.31 87 LEU A CA 1
ATOM 734 C C . LEU A 1 87 ? 3.558 -15.402 -6.892 1.00 88.31 87 LEU A C 1
ATOM 736 O O . LEU A 1 87 ? 4.014 -14.703 -7.794 1.00 88.31 87 LEU A O 1
ATOM 740 N N . TYR A 1 88 ? 3.829 -16.701 -6.771 1.00 87.69 88 TYR A N 1
ATOM 741 C CA . TYR A 1 88 ? 4.627 -17.439 -7.740 1.00 87.69 88 TYR A CA 1
ATOM 742 C C . TYR A 1 88 ? 3.895 -17.594 -9.079 1.00 87.69 88 TYR A C 1
ATOM 744 O O . TYR A 1 88 ? 4.495 -17.344 -10.120 1.00 87.69 88 TYR A O 1
ATOM 752 N N . GLU A 1 89 ? 2.600 -17.916 -9.057 1.00 92.19 89 GLU A N 1
ATOM 753 C CA . GLU A 1 89 ? 1.764 -17.959 -10.265 1.00 92.19 89 GLU A CA 1
ATOM 754 C C . GLU A 1 89 ? 1.753 -16.603 -10.979 1.00 92.19 89 GLU A C 1
ATOM 756 O O . GLU A 1 89 ? 2.056 -16.525 -12.168 1.00 92.19 89 GLU A O 1
ATOM 761 N N . LEU A 1 90 ? 1.525 -15.515 -10.233 1.00 87.06 90 LEU A N 1
ATOM 762 C CA . LEU A 1 90 ? 1.554 -14.160 -10.785 1.00 87.06 90 LEU A CA 1
ATOM 763 C C . LEU A 1 90 ? 2.924 -13.807 -11.391 1.00 87.06 90 LEU A C 1
ATOM 765 O O . LEU A 1 90 ? 3.001 -13.127 -12.413 1.00 87.06 90 LEU A O 1
ATOM 769 N N . TYR A 1 91 ? 4.018 -14.249 -10.765 1.00 85.88 91 TYR A N 1
ATOM 770 C CA . TYR A 1 91 ? 5.361 -14.036 -11.299 1.00 85.88 91 TYR A CA 1
ATOM 771 C C . TYR A 1 91 ? 5.552 -14.746 -12.644 1.00 85.88 91 TYR A C 1
ATOM 773 O O . TYR A 1 91 ? 6.033 -14.120 -13.586 1.00 85.88 91 TYR A O 1
ATOM 781 N N . GLU A 1 92 ? 5.140 -16.009 -12.760 1.00 88.88 92 GLU A N 1
ATOM 782 C CA . GLU A 1 92 ? 5.265 -16.772 -14.007 1.00 88.88 92 GLU A CA 1
ATOM 783 C C . GLU A 1 92 ? 4.370 -16.214 -15.131 1.00 88.88 92 GLU A C 1
ATOM 785 O O . GLU A 1 92 ? 4.779 -16.244 -16.287 1.00 88.88 92 GLU A O 1
ATOM 790 N N . GLU A 1 93 ? 3.207 -15.628 -14.819 1.00 85.50 93 GLU A N 1
ATOM 791 C CA . GLU A 1 93 ? 2.337 -14.962 -15.809 1.00 85.50 93 GLU A CA 1
ATOM 792 C C . GLU A 1 93 ? 2.899 -13.638 -16.357 1.00 85.50 93 GLU A C 1
ATOM 794 O O . GLU A 1 93 ? 2.513 -13.196 -17.439 1.00 85.50 93 GLU A O 1
ATOM 799 N N . THR A 1 94 ? 3.783 -12.976 -15.606 1.00 77.38 94 THR A N 1
ATOM 800 C CA . THR A 1 94 ? 4.358 -11.662 -15.969 1.00 77.38 94 THR A CA 1
ATOM 801 C C . THR A 1 94 ? 5.746 -11.749 -16.614 1.00 77.38 94 THR A C 1
ATOM 803 O O . THR A 1 94 ? 6.338 -10.712 -16.929 1.00 77.38 94 THR A O 1
ATOM 806 N N . LYS A 1 95 ? 6.264 -12.969 -16.786 1.00 65.12 95 LYS A N 1
ATOM 807 C CA . LYS A 1 95 ? 7.591 -13.291 -17.322 1.00 65.12 95 LYS A CA 1
ATOM 808 C C . LYS A 1 95 ? 7.580 -13.420 -18.844 1.00 65.12 95 LYS A C 1
ATOM 810 O O . LYS A 1 95 ? 8.580 -12.979 -19.453 1.00 65.12 95 LYS A O 1
#

Mean predicted aligned error: 5.47 Å

InterPro domains:
  IPR008381 Succinate dehydrogenase assembly factor 3, mitochondrial [PTHR13137] (1-95)

Organism: Conidiobolus co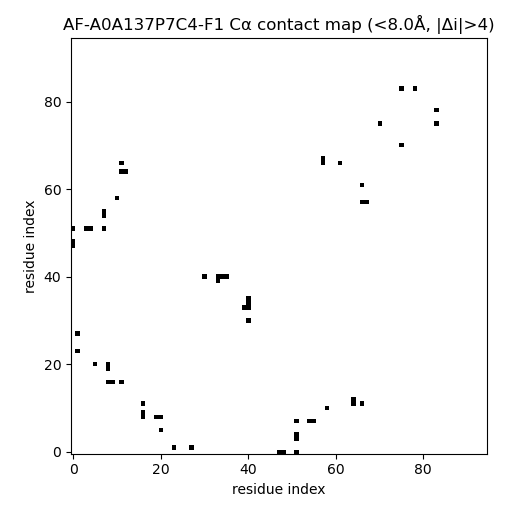ronatus (strain ATCC 28846 / CBS 209.66 / NRRL 28638) (NCBI:txid796925)

Secondary structure (DSSP, 8-state):
-HHHHHHHHTTS-HHHHHHHHHHHHHHHHHTTTPPTT-HHHHHHHHHHHHHHHHHHHHHHH-TT---S----HHHHTTS-HHHHHHHHHHHHHT-

Radius of gyration: 15.37 Å; Cα contacts (8 Å, |Δi|>4): 31; chains: 1; bounding box: 30×34×39 Å

Foldseek 3Di:
DLVLQLVLLVLADPVSSVVSVVVSVVVCVVCVPPDVPDPVVVVVVVVVVVVSVQSVVCVVVCPPNDDDDDDDPVNVVVDDPVRNVVVVVVVVVVD

Solvent-accessible surface area (backbone atoms only — not comparable to full-atom values): 5804 Å² total; per-residue (Å²): 107,70,71,59,46,60,59,54,38,71,76,45,58,69,67,62,24,53,55,46,54,53,52,53,53,50,53,54,58,75,54,62,80,65,54,94,86,42,69,66,57,55,54,50,53,52,53,56,50,50,52,46,50,51,52,52,50,45,64,74,70,35,89,83,73,69,79,86,75,84,85,50,68,80,59,58,74,72,48,52,73,69,56,50,49,54,52,50,54,54,50,66,76,74,108